Protein AF-Q46KG0-F1 (afdb_monomer_lite)

Secondary structure (DSSP, 8-state):
-PPP---HHHIIIIIHHHHHHHHHHHHHHHHHH---HHHHHHHHHHHHHHHSTTSHHHHHHHHHHH-TT--

Foldseek 3Di:
DDDDDDDPCCCVPPVVVVVVVVVVVLVCCCVVPVDDPVVSVVVVVVVVQCVDCPHPNVVVVVVCVVCVPPD

Structure (mmCIF, N/CA/C/O backbone):
data_AF-Q46KG0-F1
#
_entry.id   AF-Q46KG0-F1
#
loop_
_atom_site.group_PDB
_atom_site.id
_atom_site.type_symbol
_atom_site.label_atom_id
_atom_site.label_alt_id
_atom_site.label_comp_id
_atom_site.label_asym_id
_atom_site.label_entity_id
_atom_site.label_seq_id
_atom_site.pdbx_PDB_ins_code
_atom_site.Cartn_x
_atom_site.Cartn_y
_atom_site.Cartn_z
_atom_site.occupancy
_atom_site.B_iso_or_equiv
_atom_site.auth_seq_id
_atom_site.auth_comp_id
_atom_site.auth_asym_id
_atom_site.auth_atom_id
_atom_site.pdbx_PDB_model_num
ATOM 1 N N . MET A 1 1 ? 13.624 -13.778 -15.589 1.00 50.78 1 MET A N 1
ATOM 2 C CA . MET A 1 1 ? 13.851 -12.534 -14.819 1.00 50.78 1 MET A CA 1
ATOM 3 C C . MET A 1 1 ? 13.785 -12.870 -13.340 1.00 50.78 1 MET A C 1
ATOM 5 O O . MET A 1 1 ? 12.811 -13.482 -12.924 1.00 50.78 1 MET A O 1
ATOM 9 N N . GLY A 1 2 ? 14.829 -12.555 -12.570 1.00 70.56 2 GLY A N 1
ATOM 10 C CA . GLY A 1 2 ? 14.808 -12.759 -11.120 1.00 70.56 2 GLY A CA 1
ATOM 11 C C . GLY A 1 2 ? 13.795 -11.827 -10.457 1.00 70.56 2 GLY A C 1
ATOM 12 O O . GLY A 1 2 ? 13.608 -10.699 -10.913 1.00 70.56 2 GLY A O 1
ATOM 13 N N . LYS A 1 3 ? 13.133 -12.289 -9.392 1.00 85.56 3 LYS A N 1
ATOM 14 C CA . LYS A 1 3 ? 12.303 -11.414 -8.557 1.00 85.56 3 LYS A CA 1
ATOM 15 C C . LYS A 1 3 ? 13.209 -10.341 -7.950 1.00 85.56 3 LYS A C 1
ATOM 17 O O . LYS A 1 3 ? 14.175 -10.673 -7.261 1.00 85.56 3 LYS A O 1
ATOM 22 N N . TRP A 1 4 ? 12.914 -9.069 -8.216 1.00 92.69 4 TRP A N 1
ATOM 23 C CA . TRP A 1 4 ? 13.591 -7.975 -7.524 1.00 92.69 4 TRP A CA 1
ATOM 24 C C . TRP A 1 4 ? 13.383 -8.145 -6.017 1.00 92.69 4 TRP A C 1
ATOM 26 O O . TRP A 1 4 ? 12.263 -8.377 -5.565 1.00 92.69 4 TRP A O 1
ATOM 36 N N . THR A 1 5 ? 14.469 -8.067 -5.255 1.00 94.75 5 THR A N 1
ATOM 37 C CA . THR A 1 5 ? 14.444 -8.177 -3.796 1.00 94.75 5 THR A CA 1
ATOM 38 C C . THR A 1 5 ? 15.180 -6.970 -3.225 1.00 94.75 5 THR A C 1
ATOM 40 O O . THR A 1 5 ? 16.302 -6.700 -3.662 1.00 94.75 5 THR A O 1
ATOM 43 N N . PRO A 1 6 ? 14.596 -6.229 -2.269 1.00 95.38 6 PRO A N 1
ATOM 44 C CA . PRO A 1 6 ? 15.249 -5.050 -1.722 1.00 95.38 6 PRO A CA 1
ATOM 45 C C . PRO A 1 6 ? 16.453 -5.415 -0.850 1.00 95.38 6 PRO A C 1
ATOM 47 O O . PRO A 1 6 ? 16.414 -6.364 -0.061 1.00 95.38 6 PRO A O 1
ATOM 50 N N . SER A 1 7 ? 17.504 -4.601 -0.944 1.00 96.81 7 SER A N 1
ATOM 51 C CA . SER A 1 7 ? 18.642 -4.618 -0.017 1.00 96.81 7 SER A CA 1
ATOM 52 C C . SER A 1 7 ? 18.233 -4.178 1.392 1.00 96.81 7 SER A C 1
ATOM 54 O O . SER A 1 7 ? 17.222 -3.500 1.577 1.00 96.81 7 SER A O 1
ATOM 56 N N . GLN A 1 8 ? 19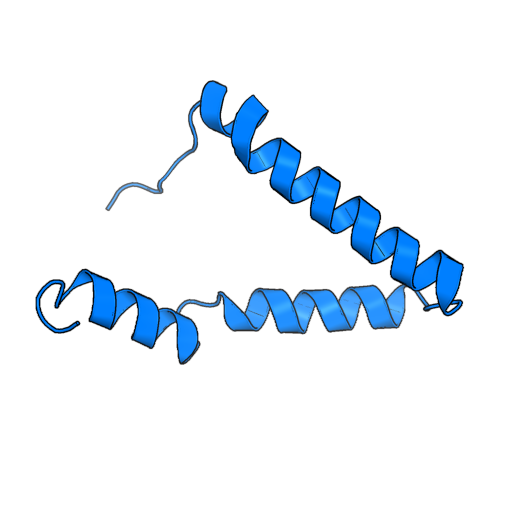.058 -4.490 2.397 1.00 96.50 8 GLN A N 1
ATOM 57 C CA . GLN A 1 8 ? 18.798 -4.066 3.779 1.00 96.50 8 GLN A CA 1
ATOM 58 C C . GLN A 1 8 ? 18.692 -2.543 3.917 1.00 96.50 8 GLN A C 1
ATOM 60 O O . GLN A 1 8 ? 17.762 -2.055 4.547 1.00 96.50 8 GLN A O 1
ATOM 65 N N . LYS A 1 9 ? 19.564 -1.785 3.238 1.00 97.12 9 LYS A N 1
ATOM 66 C CA . LYS A 1 9 ? 19.502 -0.315 3.215 1.00 97.12 9 LYS A CA 1
ATOM 67 C C . LYS A 1 9 ? 18.199 0.213 2.604 1.00 97.12 9 LYS A C 1
ATOM 69 O O . LYS A 1 9 ? 17.690 1.236 3.040 1.00 97.12 9 LYS A O 1
ATOM 74 N N . GLN A 1 10 ? 17.659 -0.453 1.581 1.00 97.31 10 GLN A N 1
ATOM 75 C CA . GLN A 1 10 ? 16.373 -0.059 0.995 1.00 97.31 10 GLN A CA 1
ATOM 76 C C . GLN A 1 10 ? 15.206 -0.384 1.929 1.00 97.31 10 GLN A C 1
ATOM 78 O O . GLN A 1 10 ? 14.290 0.428 2.029 1.00 97.31 10 GLN A O 1
ATOM 83 N N . LYS A 1 11 ? 15.268 -1.527 2.628 1.00 96.19 11 LYS A N 1
ATOM 84 C CA . LYS A 1 11 ? 14.276 -1.930 3.633 1.00 96.19 11 LYS A CA 1
ATOM 85 C C . LYS A 1 11 ? 14.206 -0.929 4.783 1.00 96.19 11 LYS A C 1
ATOM 87 O O . LYS A 1 11 ? 13.140 -0.383 5.025 1.00 96.19 11 LYS A O 1
ATOM 92 N N . SER A 1 12 ? 15.338 -0.638 5.426 1.00 95.69 12 SER A N 1
ATOM 93 C CA . SER A 1 12 ? 15.409 0.315 6.545 1.00 95.69 12 SER A CA 1
ATOM 94 C C . SER A 1 12 ? 15.303 1.783 6.123 1.00 95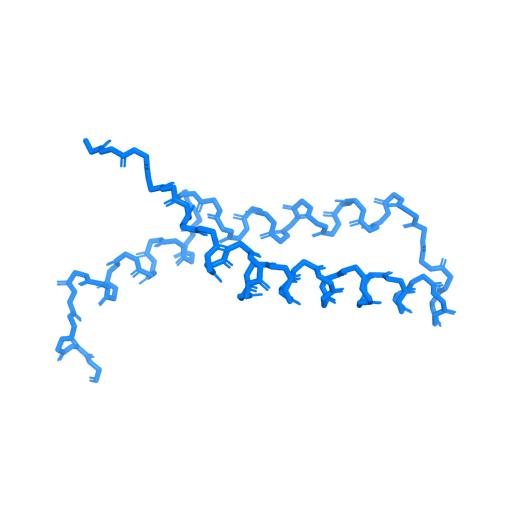.69 12 SER A C 1
ATOM 96 O O . SER A 1 12 ? 15.141 2.662 6.962 1.00 95.69 12 SER A O 1
ATOM 98 N N . GLY A 1 13 ? 15.441 2.063 4.828 1.00 96.81 13 GLY A N 1
ATOM 99 C CA . GLY A 1 13 ? 15.327 3.397 4.264 1.00 96.81 13 GLY A CA 1
ATOM 100 C C . GLY A 1 13 ? 13.939 3.646 3.692 1.00 96.81 13 GLY A C 1
ATOM 101 O O . GLY A 1 13 ? 12.957 3.778 4.414 1.00 96.81 13 GLY A O 1
ATOM 102 N N . LEU A 1 14 ? 13.883 3.759 2.365 1.00 96.81 14 LEU A N 1
ATOM 103 C CA . LEU A 1 14 ? 12.691 4.220 1.660 1.00 96.81 14 LEU A CA 1
ATOM 104 C C . LEU A 1 14 ? 11.473 3.319 1.896 1.00 96.81 14 LEU A C 1
ATOM 106 O O . LEU A 1 14 ? 10.379 3.842 2.033 1.00 96.81 14 LEU A O 1
ATOM 110 N N . ILE A 1 15 ? 11.656 1.997 1.983 1.00 97.69 15 ILE A N 1
ATOM 111 C CA . ILE A 1 15 ? 10.533 1.067 2.168 1.00 97.69 15 ILE A CA 1
ATOM 112 C C . ILE A 1 15 ? 9.869 1.275 3.531 1.00 97.69 15 ILE A C 1
ATOM 114 O O . ILE A 1 15 ? 8.654 1.427 3.564 1.00 97.69 15 ILE A O 1
ATOM 118 N N . SER A 1 16 ? 10.646 1.324 4.621 1.00 97.88 16 SER A N 1
ATOM 119 C CA . SER A 1 16 ? 10.100 1.601 5.959 1.00 97.88 16 SER A CA 1
ATOM 120 C C . SER A 1 16 ? 9.385 2.945 5.986 1.00 97.88 16 SER A C 1
ATOM 122 O O . SER A 1 16 ? 8.221 2.999 6.338 1.00 97.88 16 SER A O 1
ATOM 124 N N . LYS A 1 17 ? 10.027 4.010 5.489 1.00 98.12 17 LYS A N 1
ATOM 125 C CA . LYS A 1 17 ? 9.426 5.353 5.486 1.00 98.12 17 LYS A CA 1
ATOM 126 C C . LYS A 1 17 ? 8.111 5.426 4.712 1.00 98.12 17 LYS A C 1
ATOM 128 O O . LYS A 1 17 ? 7.209 6.143 5.115 1.00 98.12 17 LYS A O 1
ATOM 133 N N . THR A 1 18 ? 8.011 4.725 3.582 1.00 97.88 18 THR A N 1
ATOM 134 C CA . THR A 1 18 ? 6.760 4.659 2.814 1.00 97.88 18 THR A CA 1
ATOM 135 C C . THR A 1 18 ? 5.688 3.859 3.548 1.00 97.88 18 THR A C 1
ATOM 137 O O . THR A 1 18 ? 4.522 4.224 3.468 1.00 97.88 18 THR A O 1
ATOM 140 N N . PHE A 1 19 ? 6.064 2.783 4.244 1.00 97.50 19 PHE A N 1
ATOM 141 C CA . PHE A 1 19 ? 5.134 2.031 5.081 1.00 97.50 19 PHE A CA 1
ATOM 142 C C . PHE A 1 19 ? 4.600 2.896 6.225 1.00 97.50 19 PHE A C 1
ATOM 144 O O . PHE A 1 19 ? 3.388 3.007 6.353 1.00 97.50 19 PHE A O 1
ATOM 151 N N . ASP A 1 20 ? 5.489 3.550 6.975 1.00 98.25 20 ASP A N 1
ATOM 152 C CA . ASP A 1 20 ? 5.126 4.409 8.106 1.00 98.25 20 ASP A CA 1
ATOM 153 C C . ASP A 1 20 ? 4.177 5.527 7.646 1.00 98.25 20 ASP A C 1
ATOM 155 O O . ASP A 1 20 ? 3.086 5.658 8.182 1.00 98.25 20 ASP A O 1
ATOM 159 N N . PHE A 1 21 ? 4.511 6.214 6.544 1.00 98.06 21 PHE A N 1
ATOM 160 C CA . PHE A 1 21 ? 3.639 7.227 5.941 1.00 98.06 21 PHE A CA 1
ATOM 161 C C . PHE A 1 21 ? 2.242 6.692 5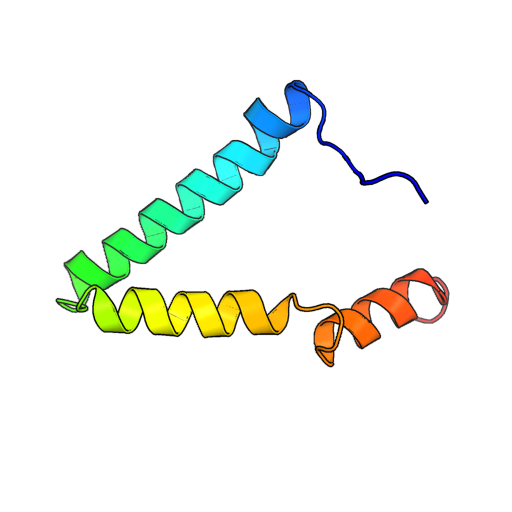.595 1.00 98.06 21 PHE A C 1
ATOM 163 O O . PHE A 1 21 ? 1.250 7.364 5.839 1.00 98.06 21 PHE A O 1
ATOM 170 N N . PHE A 1 22 ? 2.134 5.490 5.018 1.00 97.50 22 PHE A N 1
ATOM 171 C CA . PHE A 1 22 ? 0.812 4.927 4.742 1.00 97.50 22 PHE A CA 1
ATOM 172 C C . PHE A 1 22 ? 0.039 4.619 6.017 1.00 97.50 22 PHE A C 1
ATOM 174 O O . PHE A 1 22 ? -1.159 4.848 6.039 1.00 97.50 22 PHE A O 1
ATOM 181 N N . ILE A 1 23 ? 0.686 4.093 7.054 1.00 98.00 23 ILE A N 1
ATOM 182 C CA . ILE A 1 23 ? -0.001 3.815 8.317 1.00 98.00 23 ILE A CA 1
ATOM 183 C C . ILE A 1 23 ? -0.503 5.109 8.957 1.00 98.00 23 ILE A C 1
ATOM 185 O O . ILE A 1 23 ? -1.665 5.150 9.352 1.00 98.00 23 ILE A O 1
ATOM 189 N N . ASP A 1 24 ? 0.325 6.152 8.983 1.00 98.38 24 ASP A N 1
ATOM 190 C CA . ASP A 1 24 ? -0.030 7.453 9.554 1.00 98.38 24 ASP A CA 1
ATOM 191 C C . ASP A 1 24 ? -1.245 8.062 8.831 1.00 98.38 24 ASP A C 1
ATOM 193 O O . ASP A 1 24 ? -2.243 8.383 9.465 1.00 98.38 24 ASP A O 1
ATOM 197 N N . GLU A 1 25 ? -1.237 8.112 7.496 1.00 98.12 25 GLU A N 1
ATOM 198 C CA . GLU A 1 25 ? -2.347 8.693 6.720 1.00 98.12 25 GLU A CA 1
ATOM 199 C C . GLU A 1 25 ? -3.652 7.882 6.840 1.00 98.12 25 GLU A C 1
ATOM 201 O O . GLU A 1 25 ? -4.748 8.439 6.805 1.00 98.12 25 GLU A O 1
ATOM 206 N N . LEU A 1 26 ? -3.572 6.551 6.973 1.00 97.88 26 LEU A N 1
ATOM 207 C CA . LEU A 1 26 ? -4.766 5.728 7.203 1.00 97.88 26 LEU A CA 1
ATOM 208 C C . LEU A 1 26 ? -5.311 5.920 8.624 1.00 97.88 26 LEU A C 1
ATOM 210 O O . LEU A 1 26 ? -6.527 5.874 8.804 1.00 97.88 26 LEU A O 1
ATOM 214 N N . ALA A 1 27 ? -4.437 6.147 9.610 1.00 97.62 27 ALA A N 1
ATOM 215 C CA . ALA A 1 27 ? -4.842 6.495 10.967 1.00 97.62 27 ALA A CA 1
ATOM 216 C C . ALA A 1 27 ? -5.509 7.877 11.003 1.00 97.62 27 ALA A C 1
ATOM 218 O O . ALA A 1 27 ? -6.583 8.006 11.581 1.00 97.62 27 ALA A O 1
ATOM 219 N N . GLU A 1 28 ? -4.961 8.871 10.298 1.00 98.25 28 GLU A N 1
ATOM 220 C CA . GLU A 1 28 ? -5.581 10.196 10.165 1.00 98.25 28 GLU A CA 1
ATOM 221 C C . GLU A 1 28 ? -6.989 10.115 9.556 1.00 98.25 28 GLU A C 1
ATOM 223 O O . GLU A 1 28 ? -7.904 10.787 10.027 1.00 98.25 28 GLU A O 1
ATOM 228 N N . LEU A 1 29 ? -7.220 9.246 8.559 1.00 97.62 29 LEU A N 1
ATOM 229 C CA . LEU A 1 29 ? -8.575 9.018 8.038 1.00 97.62 29 LEU A CA 1
ATOM 230 C C . LEU A 1 29 ? -9.535 8.517 9.121 1.00 97.62 29 LEU A C 1
ATOM 232 O O . LEU A 1 29 ? -10.699 8.919 9.136 1.00 97.62 29 LEU A O 1
ATOM 236 N N . GLN A 1 30 ? -9.077 7.626 9.998 1.00 97.19 30 GLN A N 1
ATOM 237 C CA . GLN A 1 30 ? -9.890 7.117 11.097 1.00 97.19 30 GLN A CA 1
ATOM 238 C C . GLN A 1 30 ? -10.153 8.202 12.145 1.00 97.19 30 GLN A C 1
ATOM 240 O O . GLN A 1 30 ? -11.298 8.376 12.546 1.00 97.19 30 GLN A O 1
ATOM 245 N N . GLU A 1 31 ? -9.124 8.946 12.548 1.00 97.88 31 GLU A N 1
ATOM 246 C CA . GLU A 1 31 ? -9.206 9.970 13.595 1.00 97.88 31 GLU A CA 1
ATOM 247 C C . GLU A 1 31 ? -10.050 11.183 13.181 1.00 97.88 31 GLU A C 1
ATOM 249 O O . GLU A 1 31 ? -10.856 11.671 13.970 1.00 97.88 31 GLU A O 1
ATOM 254 N N . GLU A 1 32 ? -9.904 11.656 11.943 1.00 98.25 32 GLU A N 1
ATOM 255 C CA . GLU A 1 32 ? -10.552 12.890 11.482 1.00 98.25 32 GLU A CA 1
ATOM 256 C C . GLU A 1 32 ? -11.975 12.667 10.952 1.00 98.25 32 GLU A C 1
ATOM 258 O O . GLU A 1 32 ? -12.790 13.594 10.941 1.00 98.25 32 GLU A O 1
ATOM 263 N N . LEU A 1 33 ? -12.288 11.457 10.472 1.00 97.69 33 LEU A N 1
ATOM 264 C CA . LEU A 1 33 ? -13.557 11.163 9.792 1.00 97.69 33 LEU A CA 1
ATOM 265 C C . LEU A 1 33 ? -14.374 10.047 10.452 1.00 97.69 33 LEU A C 1
ATOM 267 O O . LEU A 1 33 ? -15.402 9.663 9.890 1.00 97.69 33 LEU A O 1
ATOM 271 N N . ASP A 1 34 ? -13.914 9.492 11.578 1.00 97.38 34 ASP A N 1
ATOM 272 C CA . ASP A 1 34 ? -14.449 8.251 12.157 1.00 97.38 34 ASP A CA 1
ATOM 273 C C . ASP A 1 34 ? -14.534 7.131 11.098 1.00 97.38 34 ASP A C 1
ATOM 275 O O . ASP A 1 34 ? -15.503 6.366 11.020 1.00 97.38 34 ASP A O 1
ATOM 279 N N . CYS 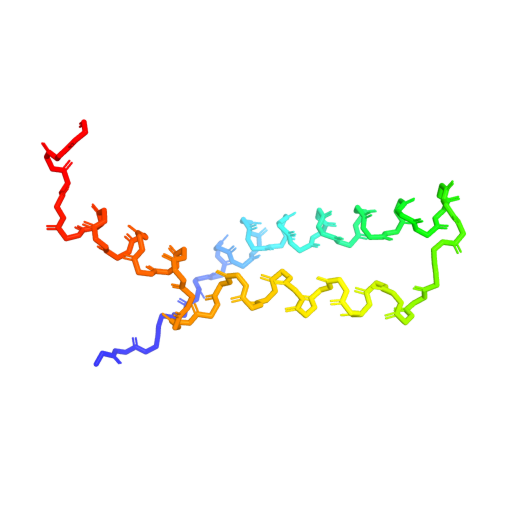A 1 35 ? -13.536 7.076 10.208 1.00 97.25 35 CYS A N 1
ATOM 280 C CA . CYS A 1 35 ? -13.554 6.185 9.055 1.00 97.25 35 CYS A CA 1
ATOM 281 C C . CYS A 1 35 ? -13.512 4.712 9.507 1.00 97.25 35 CYS A C 1
ATOM 283 O O . CYS A 1 35 ? -12.611 4.330 10.259 1.00 97.25 35 CYS A O 1
ATOM 285 N N . PRO A 1 36 ? -14.452 3.859 9.057 1.00 97.81 36 PRO A N 1
ATOM 286 C CA . PRO A 1 36 ? -14.481 2.462 9.464 1.00 97.81 36 PRO A CA 1
ATOM 287 C C . PRO A 1 36 ? -13.375 1.652 8.780 1.00 97.81 36 PRO A C 1
ATOM 289 O O . PRO A 1 36 ? -13.101 1.828 7.590 1.00 97.81 36 PRO A O 1
ATOM 292 N N . ASP A 1 37 ? -12.822 0.679 9.506 1.00 97.25 37 ASP A N 1
ATOM 293 C CA . ASP A 1 37 ? -11.780 -0.230 9.011 1.00 97.25 37 ASP A CA 1
ATOM 294 C C . ASP A 1 37 ? -12.165 -0.906 7.681 1.00 97.25 37 ASP A C 1
ATOM 296 O O . ASP A 1 37 ? -11.326 -1.061 6.796 1.00 97.25 37 ASP A O 1
ATOM 300 N N . GLU A 1 38 ? -13.444 -1.261 7.503 1.00 98.06 38 GLU A N 1
ATOM 301 C CA . GLU A 1 38 ? -13.961 -1.861 6.263 1.00 98.06 38 GLU A CA 1
ATOM 302 C C . GLU A 1 38 ? -13.726 -0.954 5.046 1.00 98.06 38 GLU A C 1
ATOM 304 O O . GLU A 1 38 ? -13.241 -1.414 4.010 1.00 98.06 38 GLU A O 1
ATOM 309 N N . PHE A 1 39 ? -13.987 0.350 5.184 1.00 97.75 39 PHE A N 1
ATOM 310 C CA . PHE A 1 39 ? -13.735 1.313 4.115 1.00 97.75 39 PHE A CA 1
ATOM 311 C C . PHE A 1 39 ? -12.237 1.467 3.847 1.00 97.75 39 PHE A C 1
ATOM 313 O O . PHE A 1 39 ? -11.821 1.525 2.690 1.00 97.75 39 PHE A O 1
ATOM 320 N N . ILE A 1 40 ? -11.414 1.511 4.898 1.00 97.56 40 ILE A N 1
ATOM 321 C CA . ILE A 1 40 ? -9.952 1.585 4.779 1.00 97.56 40 ILE A CA 1
ATOM 322 C C . ILE A 1 40 ? -9.417 0.371 4.001 1.00 97.56 40 ILE A C 1
ATOM 324 O O . ILE A 1 40 ? -8.590 0.524 3.095 1.00 97.56 40 ILE A O 1
ATOM 328 N N . CYS A 1 41 ? -9.922 -0.831 4.292 1.00 97.25 41 CYS A N 1
ATOM 329 C CA . CYS A 1 41 ? -9.582 -2.047 3.557 1.00 97.25 41 CYS A CA 1
ATOM 330 C C . CYS A 1 41 ? -9.971 -1.960 2.073 1.00 97.25 41 CYS A C 1
ATOM 332 O O . CYS A 1 41 ? -9.134 -2.234 1.206 1.00 97.25 41 CYS A O 1
ATOM 334 N N . ASP A 1 42 ? -11.200 -1.538 1.768 1.00 97.88 42 ASP A N 1
ATOM 335 C CA . ASP A 1 42 ? -11.670 -1.374 0.388 1.00 97.88 42 ASP A CA 1
ATOM 336 C C . ASP A 1 42 ? -10.854 -0.315 -0.371 1.00 97.88 42 ASP A C 1
ATOM 338 O O . ASP A 1 42 ? -10.460 -0.509 -1.527 1.00 97.88 42 ASP A O 1
ATOM 342 N N . PHE A 1 43 ? -10.525 0.793 0.293 1.00 96.81 43 PHE A N 1
ATOM 343 C CA . PHE A 1 43 ? -9.683 1.849 -0.256 1.00 96.81 43 PHE A CA 1
ATOM 344 C C . PHE A 1 43 ? -8.280 1.336 -0.609 1.00 96.81 43 PHE A C 1
ATOM 346 O O . PHE A 1 43 ? -7.772 1.594 -1.707 1.00 96.81 43 PHE A O 1
ATOM 353 N N . LEU A 1 44 ? -7.660 0.549 0.273 1.00 96.62 44 LEU A N 1
ATOM 354 C CA . LEU A 1 44 ? -6.359 -0.068 0.009 1.00 96.62 44 LEU A CA 1
ATOM 355 C C . LEU A 1 44 ? -6.398 -1.043 -1.172 1.00 96.62 44 LEU A C 1
ATOM 357 O O . LEU A 1 44 ? -5.434 -1.106 -1.943 1.00 96.62 44 LEU A O 1
ATOM 361 N N . GLU A 1 45 ? -7.507 -1.754 -1.379 1.00 97.00 45 GLU A N 1
ATOM 362 C CA . GLU A 1 45 ? -7.681 -2.614 -2.551 1.00 97.00 45 GLU A CA 1
ATOM 363 C C . GLU A 1 45 ? -7.723 -1.788 -3.850 1.00 97.00 45 GLU A C 1
ATOM 365 O O . GLU A 1 45 ? -7.091 -2.158 -4.844 1.00 97.00 45 GLU A O 1
ATOM 370 N N . ILE A 1 46 ? -8.361 -0.611 -3.845 1.00 96.00 46 ILE A N 1
ATOM 371 C CA . ILE A 1 46 ? -8.325 0.331 -4.979 1.00 96.00 46 ILE A CA 1
ATOM 372 C C . ILE A 1 46 ? -6.886 0.791 -5.258 1.00 96.00 46 ILE A C 1
ATOM 374 O O . ILE A 1 46 ? -6.431 0.769 -6.411 1.00 96.00 46 ILE A O 1
ATOM 378 N N . VAL A 1 47 ? -6.138 1.172 -4.215 1.00 94.81 47 VAL A N 1
ATOM 379 C CA . VAL A 1 47 ? -4.730 1.586 -4.339 1.00 94.81 47 VAL A CA 1
ATOM 380 C C . VAL A 1 47 ? -3.889 0.451 -4.923 1.00 94.81 47 VAL A C 1
ATOM 382 O O . VAL A 1 47 ? -3.172 0.659 -5.905 1.00 94.81 47 VAL A O 1
ATOM 385 N N . LYS A 1 48 ? -4.015 -0.768 -4.392 1.00 94.75 48 LYS A N 1
ATOM 386 C CA . LYS A 1 48 ? -3.341 -1.968 -4.908 1.00 94.75 48 LYS A CA 1
ATOM 387 C C . LYS A 1 48 ? -3.676 -2.214 -6.379 1.00 94.75 48 LYS A C 1
ATOM 389 O O . LYS A 1 48 ? -2.766 -2.420 -7.187 1.00 9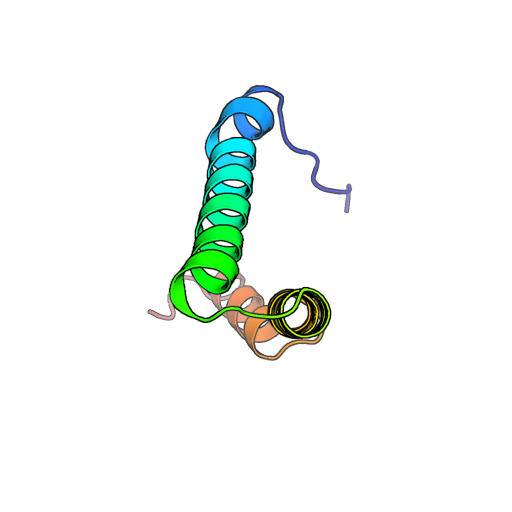4.75 48 LYS A O 1
ATOM 394 N N . ASN A 1 49 ? -4.949 -2.128 -6.760 1.00 94.62 49 ASN A N 1
ATOM 395 C CA . ASN A 1 49 ? -5.395 -2.348 -8.136 1.00 94.62 49 ASN A CA 1
ATOM 396 C C . ASN A 1 49 ? -4.772 -1.351 -9.122 1.00 94.62 49 ASN A C 1
ATOM 398 O O . ASN A 1 49 ? -4.435 -1.722 -10.251 1.00 94.62 49 ASN A O 1
ATOM 402 N N . ARG A 1 50 ? -4.484 -0.120 -8.685 1.00 94.69 50 ARG A N 1
ATOM 403 C CA . ARG A 1 50 ? -3.739 0.873 -9.475 1.00 94.69 50 ARG A CA 1
ATOM 404 C C . ARG A 1 50 ? -2.302 0.440 -9.802 1.00 94.69 50 ARG A C 1
ATOM 406 O O . ARG A 1 50 ? -1.748 0.828 -10.841 1.00 94.69 50 ARG A O 1
ATOM 413 N N . TRP A 1 51 ? -1.686 -0.369 -8.947 1.00 93.12 51 TRP A N 1
ATOM 414 C CA . TRP A 1 51 ? -0.330 -0.896 -9.125 1.00 93.12 51 TRP A CA 1
ATOM 415 C C . TRP A 1 51 ? -0.276 -2.294 -9.750 1.00 93.12 51 TRP A C 1
ATOM 417 O O . TRP A 1 51 ? 0.820 -2.745 -10.081 1.00 93.12 51 TRP A O 1
ATOM 427 N N . SER A 1 52 ? -1.426 -2.936 -9.983 1.00 93.25 52 SER A N 1
ATOM 428 C CA . SER A 1 52 ? -1.502 -4.220 -10.692 1.00 93.25 52 SER A CA 1
ATOM 429 C C . SER A 1 52 ? -0.851 -4.151 -12.078 1.00 93.25 52 SER A C 1
ATOM 431 O O . SER A 1 52 ? -0.836 -3.100 -12.724 1.00 93.25 52 SER A O 1
ATOM 433 N N . LEU A 1 53 ? -0.304 -5.277 -12.547 1.00 89.00 53 LEU A N 1
ATOM 434 C CA . LEU A 1 53 ? 0.389 -5.348 -13.840 1.00 89.00 53 LEU A CA 1
ATOM 435 C C . LEU A 1 53 ? -0.528 -4.983 -15.011 1.00 89.00 53 LEU A C 1
ATOM 437 O O . LEU A 1 53 ? -0.076 -4.341 -15.961 1.00 89.00 53 LEU A O 1
ATOM 441 N N . ASP A 1 54 ? -1.808 -5.328 -14.895 1.00 90.56 54 ASP A N 1
ATOM 442 C CA . ASP A 1 54 ? -2.817 -5.123 -15.930 1.00 90.56 54 ASP A CA 1
ATOM 443 C C . ASP A 1 54 ? -3.404 -3.707 -15.943 1.00 90.56 54 ASP A C 1
ATOM 445 O O . ASP A 1 54 ? -4.060 -3.323 -16.922 1.00 90.56 54 ASP A O 1
ATOM 449 N N . SER A 1 55 ? -3.130 -2.900 -14.909 1.00 93.44 55 SER A N 1
ATOM 450 C CA . SER A 1 55 ? -3.647 -1.537 -14.812 1.00 93.44 55 SER A CA 1
ATOM 451 C C . SER A 1 55 ? -3.132 -0.649 -15.948 1.00 93.44 55 SER A C 1
ATOM 453 O O . SER A 1 55 ? -1.983 -0.746 -16.396 1.00 93.44 55 SER A O 1
ATOM 455 N N . CYS A 1 56 ? -3.969 0.293 -16.393 1.00 92.44 56 CYS A N 1
ATOM 456 C CA . CYS A 1 56 ? -3.567 1.297 -17.381 1.00 92.44 56 CYS A CA 1
ATOM 457 C C . CYS A 1 56 ? -2.347 2.108 -16.906 1.00 92.44 56 CYS A C 1
ATOM 459 O O . CYS A 1 56 ? -1.470 2.441 -17.702 1.00 92.44 56 CYS A O 1
ATOM 461 N N . HIS A 1 57 ? -2.231 2.350 -15.597 1.00 92.81 57 HIS A N 1
ATOM 462 C CA . HIS A 1 57 ? -1.085 3.030 -15.002 1.00 92.81 57 HIS A CA 1
ATOM 463 C C . HIS A 1 57 ? 0.198 2.203 -15.093 1.00 92.81 57 HIS A C 1
ATOM 465 O O . HIS A 1 57 ? 1.264 2.762 -15.349 1.00 92.81 57 HIS A O 1
ATOM 471 N N . SER A 1 58 ? 0.120 0.884 -14.901 1.00 92.25 58 SER A N 1
ATOM 472 C CA . SER A 1 58 ? 1.264 -0.012 -15.075 1.00 92.25 58 SER A CA 1
ATOM 473 C C . SER A 1 58 ? 1.755 0.000 -16.515 1.00 92.25 58 SER A C 1
ATOM 475 O O . SER A 1 58 ? 2.942 0.237 -16.754 1.00 92.25 58 SER A O 1
ATOM 477 N N . LYS A 1 59 ? 0.831 -0.119 -17.474 1.00 92.81 59 LYS A N 1
ATOM 478 C CA . LYS A 1 59 ? 1.129 -0.032 -18.910 1.00 92.81 59 LYS A CA 1
ATOM 479 C C . LYS A 1 59 ? 1.756 1.314 -19.280 1.00 92.81 59 LYS A C 1
ATOM 481 O O . LYS A 1 59 ? 2.767 1.342 -19.975 1.00 92.81 59 LYS A O 1
ATOM 486 N N . ALA A 1 60 ? 1.241 2.420 -18.740 1.00 92.19 60 ALA A N 1
ATOM 487 C CA . ALA A 1 60 ? 1.817 3.747 -18.950 1.00 92.19 60 ALA A CA 1
ATOM 488 C C . ALA A 1 60 ? 3.241 3.874 -18.373 1.00 92.19 60 ALA A C 1
ATOM 490 O O . ALA A 1 60 ? 4.125 4.425 -19.028 1.00 92.19 60 ALA A O 1
ATOM 491 N N . ARG A 1 61 ? 3.498 3.341 -17.168 1.00 92.94 61 ARG A N 1
ATOM 492 C CA . ARG A 1 61 ? 4.853 3.297 -16.585 1.00 92.94 61 ARG A CA 1
ATOM 493 C C . ARG A 1 61 ? 5.804 2.454 -17.433 1.00 92.94 61 ARG A C 1
ATOM 495 O O . ARG A 1 61 ? 6.952 2.847 -17.601 1.00 92.94 61 ARG A O 1
ATOM 502 N N . GLN A 1 62 ? 5.336 1.320 -17.956 1.00 90.69 62 GLN A N 1
ATOM 503 C CA . GLN A 1 62 ? 6.128 0.457 -18.832 1.00 90.69 62 GLN A CA 1
ATOM 504 C C . GLN A 1 62 ? 6.484 1.177 -20.134 1.00 90.69 62 GLN A C 1
ATOM 506 O O . GLN A 1 62 ? 7.661 1.298 -20.446 1.00 90.69 62 GLN A O 1
ATOM 511 N N . HIS A 1 63 ? 5.502 1.781 -20.805 1.00 90.69 63 HIS A N 1
ATOM 512 C CA . HIS A 1 63 ? 5.733 2.562 -22.020 1.00 90.69 63 HIS A CA 1
ATOM 513 C C . HIS A 1 63 ? 6.752 3.695 -21.817 1.00 90.69 63 HIS A C 1
ATOM 515 O O . HIS A 1 63 ? 7.594 3.932 -22.678 1.00 90.69 63 HIS A O 1
ATOM 521 N N . LYS A 1 64 ? 6.706 4.391 -20.670 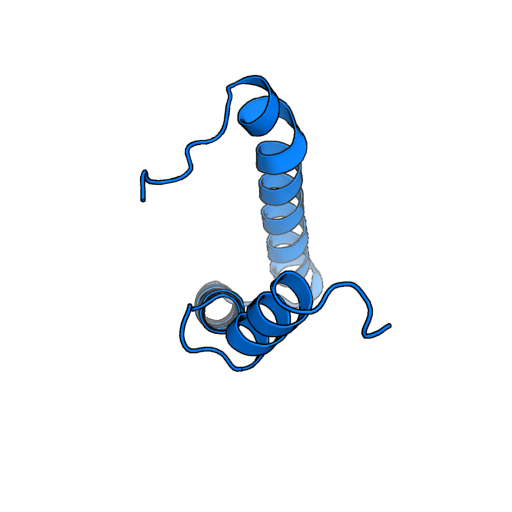1.00 90.69 64 LYS A N 1
ATOM 522 C CA . LYS A 1 64 ? 7.701 5.422 -20.323 1.00 90.69 64 LYS A CA 1
ATOM 523 C C . LYS A 1 64 ? 9.108 4.853 -20.136 1.00 90.69 64 LYS A C 1
ATOM 525 O O . LYS A 1 64 ? 10.070 5.512 -20.507 1.00 90.69 64 LYS A O 1
ATOM 530 N N . ARG A 1 65 ? 9.236 3.654 -19.557 1.00 88.50 65 ARG A N 1
ATOM 531 C CA . ARG A 1 65 ? 10.534 2.971 -19.422 1.00 88.50 65 ARG A CA 1
ATOM 532 C C . ARG A 1 65 ? 11.094 2.543 -20.775 1.00 88.50 65 ARG A C 1
ATOM 534 O O . ARG A 1 65 ? 12.297 2.653 -20.974 1.00 88.50 65 ARG A O 1
ATOM 541 N N . ASP A 1 66 ? 10.226 2.091 -21.675 1.00 91.75 66 ASP A N 1
ATOM 542 C CA . ASP A 1 66 ? 10.624 1.601 -22.997 1.00 91.75 66 ASP A CA 1
ATOM 543 C C . ASP A 1 66 ? 10.942 2.745 -23.976 1.00 91.75 66 ASP A C 1
ATOM 545 O O . ASP A 1 66 ? 11.756 2.559 -24.875 1.00 91.75 66 ASP A O 1
ATOM 549 N N . ASN A 1 67 ? 10.368 3.941 -23.770 1.00 90.38 67 ASN A N 1
ATOM 550 C CA . ASN A 1 67 ? 10.584 5.116 -24.625 1.00 90.38 67 ASN A CA 1
ATOM 551 C C . ASN A 1 67 ? 11.044 6.364 -23.830 1.00 90.38 67 ASN A C 1
ATOM 553 O O . ASN A 1 67 ? 10.271 7.322 -23.683 1.00 90.38 67 ASN A O 1
ATOM 557 N N . PRO A 1 68 ? 12.301 6.405 -23.339 1.00 76.62 68 PRO A N 1
ATOM 558 C CA . PRO A 1 68 ? 12.788 7.463 -22.447 1.00 76.62 68 PRO A CA 1
ATOM 559 C C . PRO A 1 68 ? 12.894 8.849 -23.100 1.00 76.62 68 PRO A C 1
ATOM 561 O O . PRO A 1 68 ? 12.858 9.848 -22.395 1.00 76.62 68 PRO A O 1
ATOM 564 N N . SER A 1 69 ? 13.027 8.922 -24.430 1.00 75.56 69 SER A N 1
ATOM 565 C CA . SER A 1 69 ? 13.226 10.169 -25.188 1.00 75.56 69 SER A CA 1
ATOM 566 C C . SER A 1 69 ? 11.927 10.864 -25.620 1.00 75.56 69 SER A C 1
ATOM 568 O O . SER A 1 69 ? 11.967 11.772 -26.443 1.00 75.56 69 SER A O 1
ATOM 570 N N . SER A 1 70 ? 10.770 10.398 -25.141 1.00 61.62 70 SER A N 1
ATOM 571 C CA . SER A 1 70 ? 9.446 10.865 -25.594 1.00 61.62 70 SER A CA 1
ATOM 572 C C . SER A 1 70 ? 8.895 12.053 -24.798 1.00 61.62 70 SER A C 1
ATOM 574 O O . SER A 1 70 ? 7.738 12.421 -25.004 1.00 61.62 70 SER A O 1
ATOM 576 N N . TYR A 1 71 ? 9.669 12.593 -23.854 1.00 57.12 71 TYR A N 1
ATOM 577 C CA . TYR A 1 71 ? 9.257 13.644 -22.922 1.00 57.12 71 TYR A CA 1
ATOM 578 C C . TYR A 1 71 ? 10.400 14.606 -22.630 1.00 57.12 71 TYR A C 1
ATOM 580 O O . TYR A 1 71 ? 11.537 14.115 -22.449 1.00 57.12 71 TYR A O 1
#

Organism: Prochlorococcus marinus (strain NATL2A) (NCBI:txid59920)

pLDDT: mean 92.88, std 9.25, range [50.78, 98.38]

Sequence (71 aa):
MGKWTPSQKQKSGLISKTFDFFIDELAELQEELDCPDEFICDFLEIVKNRWSLDSCHSKARQHKRDNPSSY

Radius of gyration: 16.25 Å; chains: 1; bounding box: 34×26×39 Å